Protein AF-A0A7W7GQ14-F1 (afdb_monomer)

Radius of gyration: 19.55 Å; Cα contacts (8 Å, |Δi|>4): 124; chains: 1; bounding box: 44×41×76 Å

Foldseek 3Di:
DDDDDDDDPDPDDPVVVVVVCCVQQVDPVSLQAVDQDDVVPPLLPPADLVCNLVSLLVCLQDPDRRCLVCCQPPPSSVVSNVVVLVVSLVVSLVVCVVVVPPSVVSSCVSCCLSPQQRVVLSNCCVVVVNPDRSSVSSVCSVPVVDD

Mean predicted aligned error: 10.49 Å

Secondary structure (DSSP, 8-state):
-----PPPP----THHHHHHHHHHH-STTHHHH--SS-TT--TTTT--GGGHHHHHHHHHHH---TTHHHHHH-HHHHHHHHHHHHHHHHHHHHHHHHTT--HHHHHHHHHIIIIIIIIHHHHHHHHTTT-S-HHHHHHHHHHHT--

Sequence (147 aa):
MVINGAASPQKRNPHSREAAVYRLFQTKEGLFTATPWEPGDEPFSDLDPDHLAEGLRGLASGFEWKGLRWVIEEPAVRRAVLASLDMLAGRLIEALASTGRPRLEAGVEVRSLLFGAYLTGLEQWHMGGQEYPFETYFTRALTSAGD

pLDDT: mean 78.53, std 20.02, range [32.53, 97.62]

Organism: NCBI:txid993416

Nearest PDB structures (foldseek):
  1sgm-assembly1_B  TM=3.886E-01  e=1.239E+00  Bacillus subtilis

Solvent-accessible surface area (backbone atoms only — not comparable to full-atom values): 8474 Å² total; per-residue (Å²): 136,90,79,90,81,78,84,74,79,78,77,79,64,68,67,61,54,56,53,49,52,44,65,76,25,72,42,86,63,24,43,54,67,51,56,72,50,59,94,88,55,57,88,70,74,80,53,46,63,95,46,41,70,61,42,53,46,53,43,39,67,68,60,81,69,53,61,47,66,45,45,73,71,33,71,63,36,31,51,30,50,52,53,54,51,50,56,48,42,53,52,42,26,50,55,38,32,74,77,69,46,56,57,66,59,36,45,50,52,49,47,43,47,52,53,56,12,45,47,43,12,52,51,49,27,62,76,59,71,51,83,58,62,49,34,59,36,28,55,49,34,58,53,70,78,63,132

Structure (mmCIF, N/CA/C/O backbone):
data_AF-A0A7W7GQ14-F1
#
_entry.id   AF-A0A7W7GQ14-F1
#
loop_
_atom_site.group_PDB
_atom_site.id
_atom_site.type_symbol
_atom_site.label_atom_id
_atom_site.label_alt_id
_atom_site.label_comp_id
_atom_site.label_asym_id
_atom_site.label_entity_id
_atom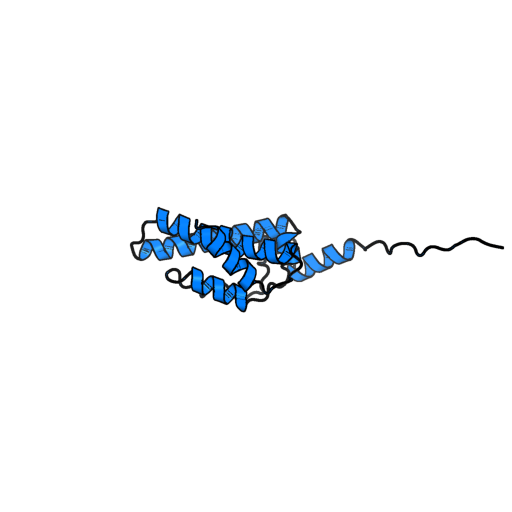_site.label_seq_id
_atom_site.pdbx_PDB_ins_code
_atom_site.Cartn_x
_atom_site.Cartn_y
_atom_site.Cartn_z
_atom_site.occupancy
_atom_site.B_iso_or_equiv
_atom_site.auth_seq_id
_atom_site.auth_comp_id
_atom_site.auth_asym_id
_atom_site.auth_atom_id
_atom_site.pdbx_PDB_model_num
ATOM 1 N N . MET A 1 1 ? 28.283 5.975 -58.929 1.00 38.38 1 MET A N 1
ATOM 2 C CA . MET A 1 1 ? 28.722 5.106 -57.814 1.00 38.38 1 MET A CA 1
ATOM 3 C C . MET A 1 1 ? 27.675 5.211 -56.709 1.00 38.38 1 MET A C 1
ATOM 5 O O . MET A 1 1 ? 27.124 6.289 -56.542 1.00 38.38 1 MET A O 1
ATOM 9 N N . VAL A 1 2 ? 27.294 4.074 -56.124 1.00 33.16 2 VAL A N 1
ATOM 10 C CA . VAL A 1 2 ? 25.975 3.769 -55.522 1.00 33.16 2 VAL A CA 1
ATOM 11 C C . VAL A 1 2 ? 25.728 4.434 -54.150 1.00 33.16 2 VAL A C 1
ATOM 13 O O . VAL A 1 2 ? 26.657 4.844 -53.466 1.00 33.16 2 VAL A O 1
ATOM 16 N N . ILE A 1 3 ? 24.438 4.552 -53.824 1.00 36.19 3 ILE A N 1
ATOM 17 C CA . ILE A 1 3 ? 23.734 5.376 -52.831 1.00 36.19 3 ILE A CA 1
ATOM 18 C C . ILE A 1 3 ? 23.751 4.762 -51.409 1.00 36.19 3 ILE A C 1
ATOM 20 O O . ILE A 1 3 ? 23.760 3.544 -51.258 1.00 36.19 3 ILE A O 1
ATOM 24 N N . ASN A 1 4 ? 23.701 5.643 -50.397 1.00 38.12 4 ASN A N 1
ATOM 25 C CA . ASN A 1 4 ? 23.427 5.443 -48.961 1.00 38.12 4 ASN A CA 1
ATOM 26 C C . ASN A 1 4 ? 22.642 4.174 -48.561 1.00 38.12 4 ASN A C 1
ATOM 28 O O . ASN A 1 4 ? 21.519 3.964 -49.016 1.00 38.12 4 ASN A O 1
ATOM 32 N N . GLY A 1 5 ? 23.164 3.429 -47.579 1.00 32.53 5 GLY A N 1
ATOM 33 C CA . GLY A 1 5 ? 22.433 2.406 -46.823 1.00 32.53 5 GLY A CA 1
ATOM 34 C C . GLY A 1 5 ? 22.220 2.841 -45.373 1.00 32.53 5 GLY A C 1
ATOM 35 O O . GLY A 1 5 ? 23.077 2.608 -44.525 1.00 32.53 5 GLY A O 1
ATOM 36 N N . ALA A 1 6 ? 21.086 3.482 -45.088 1.00 38.25 6 ALA A N 1
ATOM 37 C CA . ALA A 1 6 ? 20.627 3.719 -43.723 1.00 38.25 6 ALA A CA 1
ATOM 38 C C . ALA A 1 6 ? 20.259 2.378 -43.064 1.00 38.25 6 ALA A C 1
ATOM 40 O O . ALA A 1 6 ? 19.495 1.590 -43.626 1.00 38.25 6 ALA A O 1
ATOM 41 N N . ALA A 1 7 ? 20.803 2.119 -41.873 1.00 40.47 7 ALA A N 1
ATOM 42 C CA . ALA A 1 7 ? 20.448 0.958 -41.069 1.00 40.47 7 ALA A CA 1
ATOM 43 C C . ALA A 1 7 ? 18.946 0.992 -40.742 1.00 40.47 7 ALA A C 1
ATOM 45 O O . ALA A 1 7 ? 18.434 1.957 -40.176 1.00 40.47 7 ALA A O 1
ATOM 46 N N . SER A 1 8 ? 18.236 -0.067 -41.130 1.00 35.31 8 SER A N 1
ATOM 47 C CA . SER A 1 8 ? 16.818 -0.238 -40.821 1.00 35.31 8 SER A CA 1
ATOM 48 C C . SER A 1 8 ? 16.622 -0.430 -39.311 1.00 35.31 8 SER A C 1
ATOM 50 O O . SER A 1 8 ? 17.374 -1.196 -38.706 1.00 35.31 8 SER A O 1
ATOM 52 N N . PRO A 1 9 ? 15.615 0.201 -38.681 1.00 40.59 9 PRO A N 1
ATOM 53 C CA . PRO A 1 9 ? 15.316 -0.050 -37.279 1.00 40.59 9 PRO A CA 1
ATOM 54 C C . PRO A 1 9 ? 14.856 -1.502 -37.114 1.00 40.59 9 PRO A C 1
ATOM 56 O O . PRO A 1 9 ? 13.887 -1.941 -37.738 1.00 40.59 9 PRO A O 1
ATOM 59 N N . GLN A 1 10 ? 15.572 -2.256 -36.278 1.00 44.12 10 GLN A N 1
ATOM 60 C CA . GLN A 1 10 ? 15.246 -3.632 -35.911 1.00 44.12 10 GLN A CA 1
ATOM 61 C C . GLN A 1 10 ? 13.786 -3.682 -35.420 1.00 44.12 10 GLN A C 1
ATOM 63 O O . GLN A 1 10 ? 13.462 -3.142 -34.359 1.00 44.12 10 GLN A O 1
ATOM 68 N N . LYS A 1 11 ? 12.879 -4.307 -36.185 1.00 45.56 11 LYS A N 1
ATOM 69 C CA . LYS A 1 11 ? 11.493 -4.538 -35.748 1.00 45.56 11 LYS A CA 1
ATOM 70 C C . LYS A 1 11 ? 11.527 -5.346 -34.446 1.00 45.56 11 LYS A C 1
ATOM 72 O O . LYS A 1 11 ? 11.912 -6.513 -34.450 1.00 45.56 11 LYS A O 1
ATOM 77 N N . ARG A 1 12 ? 11.140 -4.722 -33.327 1.00 48.69 12 ARG A N 1
ATOM 78 C CA . ARG A 1 12 ? 10.953 -5.397 -32.032 1.00 48.69 12 ARG A CA 1
ATOM 79 C C . ARG A 1 12 ? 9.958 -6.544 -32.221 1.00 48.69 12 ARG A C 1
ATOM 81 O O . ARG A 1 12 ? 8.814 -6.304 -32.588 1.00 48.69 12 ARG A O 1
ATOM 88 N N . ASN A 1 13 ? 10.414 -7.772 -31.993 1.00 42.88 13 ASN A N 1
ATOM 89 C CA . ASN A 1 13 ? 9.620 -8.982 -32.176 1.00 42.88 13 ASN A CA 1
ATOM 90 C C . ASN A 1 13 ? 8.524 -9.062 -31.086 1.00 42.88 13 ASN A C 1
ATOM 92 O O . ASN A 1 13 ? 8.873 -9.197 -29.913 1.00 42.88 13 ASN A O 1
ATOM 96 N N . PRO A 1 14 ? 7.224 -8.963 -31.419 1.00 47.44 14 PRO A N 1
ATOM 97 C CA . PRO A 1 14 ? 6.139 -8.950 -30.430 1.00 47.44 14 PRO A CA 1
ATOM 98 C C . PRO A 1 14 ? 6.037 -10.262 -29.634 1.00 47.44 14 PRO A C 1
ATOM 100 O O . PRO A 1 14 ? 5.652 -10.243 -28.467 1.00 47.44 14 PRO A O 1
ATOM 103 N N . HIS A 1 15 ? 6.482 -11.382 -30.210 1.00 45.16 15 HIS A N 1
ATOM 104 C CA . HIS A 1 15 ? 6.427 -12.699 -29.573 1.00 45.16 15 HIS A CA 1
ATOM 105 C C . HIS A 1 15 ? 7.357 -12.849 -28.358 1.00 45.16 15 HIS A C 1
ATOM 107 O O . HIS A 1 15 ? 7.117 -13.704 -27.508 1.00 45.16 15 HIS A O 1
ATOM 113 N N . SER A 1 16 ? 8.399 -12.017 -28.224 1.00 54.25 16 SER A N 1
ATOM 114 C CA . SER A 1 16 ? 9.292 -12.083 -27.056 1.00 54.25 16 SER A CA 1
ATOM 115 C C . SER A 1 16 ? 8.667 -11.488 -25.792 1.00 54.25 16 SER A C 1
ATOM 117 O O . SER A 1 16 ? 9.009 -11.911 -24.689 1.00 54.25 16 SER A O 1
ATOM 119 N N . ARG A 1 17 ? 7.734 -10.537 -25.944 1.00 57.47 17 ARG A N 1
ATOM 120 C CA . ARG A 1 17 ? 6.997 -9.926 -24.829 1.00 57.47 17 ARG A CA 1
ATOM 121 C C . ARG A 1 17 ? 5.955 -10.875 -24.273 1.00 57.47 17 ARG A C 1
ATOM 123 O O . ARG A 1 17 ? 5.935 -11.109 -23.073 1.00 57.47 17 ARG A O 1
ATOM 130 N N . GLU A 1 18 ? 5.166 -11.475 -25.155 1.00 54.44 18 GLU A N 1
ATOM 131 C CA . GLU A 1 18 ? 4.157 -12.463 -24.776 1.00 54.44 18 GLU A CA 1
ATOM 132 C C . GLU A 1 18 ? 4.796 -13.650 -24.047 1.00 54.44 18 GLU A C 1
ATOM 134 O O . GLU A 1 18 ? 4.347 -14.042 -22.976 1.00 54.44 18 GLU A O 1
ATOM 139 N N . ALA A 1 19 ? 5.918 -14.162 -24.561 1.00 59.00 19 ALA A N 1
ATOM 140 C CA . ALA A 1 19 ? 6.649 -15.246 -23.914 1.00 59.00 19 ALA A CA 1
ATOM 141 C C . ALA A 1 19 ? 7.236 -14.859 -22.543 1.00 59.00 19 ALA A C 1
ATOM 143 O O . ALA A 1 19 ? 7.374 -15.728 -21.689 1.00 59.00 19 ALA A O 1
ATOM 144 N N . ALA A 1 20 ? 7.596 -13.590 -22.314 1.00 58.75 20 ALA A N 1
ATOM 145 C CA . ALA A 1 20 ? 8.066 -13.110 -21.011 1.00 58.75 20 ALA A CA 1
ATOM 146 C C . ALA A 1 20 ? 6.916 -12.981 -19.999 1.00 58.75 20 ALA A C 1
ATOM 148 O O . ALA A 1 20 ? 7.078 -13.367 -18.844 1.00 58.75 20 ALA A O 1
ATOM 149 N N . VAL A 1 21 ? 5.750 -12.516 -20.457 1.00 57.16 21 VAL A N 1
ATOM 150 C CA . VAL A 1 21 ? 4.503 -12.489 -19.682 1.00 57.16 21 VAL A CA 1
ATOM 151 C C . VAL A 1 21 ? 4.115 -13.916 -19.283 1.00 57.16 21 VAL A C 1
ATOM 153 O O . VAL A 1 21 ? 4.042 -14.227 -18.100 1.00 57.16 21 VAL A O 1
ATOM 156 N N . TYR A 1 22 ? 3.996 -14.845 -20.233 1.00 57.16 22 TYR A N 1
ATOM 157 C CA . TYR A 1 22 ? 3.663 -16.238 -19.905 1.00 57.16 22 TYR A CA 1
ATOM 158 C C . TYR A 1 22 ? 4.703 -16.935 -19.015 1.00 57.16 22 TYR A C 1
ATOM 160 O O . TYR A 1 22 ? 4.349 -17.866 -18.303 1.00 57.16 22 TYR A O 1
ATOM 168 N N . ARG A 1 23 ? 5.968 -16.494 -19.014 1.00 55.53 23 ARG A N 1
ATOM 169 C CA . ARG A 1 23 ? 7.007 -17.051 -18.132 1.00 55.53 23 ARG A CA 1
ATOM 170 C C . ARG A 1 23 ? 6.854 -16.600 -16.676 1.00 55.53 23 ARG A C 1
ATOM 172 O O . ARG A 1 23 ? 7.109 -17.404 -15.792 1.00 55.53 23 ARG A O 1
ATOM 179 N N . LEU A 1 24 ? 6.438 -15.353 -16.445 1.00 54.44 24 LEU A N 1
ATOM 180 C CA . LEU A 1 24 ? 6.167 -14.811 -15.104 1.00 54.44 24 LEU A CA 1
ATOM 181 C C . LEU A 1 24 ? 4.831 -15.314 -14.545 1.00 54.44 24 LEU A C 1
ATOM 183 O O . LEU A 1 24 ? 4.733 -15.638 -13.371 1.00 54.44 24 LEU A O 1
ATOM 187 N N . PHE A 1 25 ? 3.815 -15.422 -15.400 1.00 56.00 25 PHE A N 1
ATOM 188 C CA . PHE A 1 25 ? 2.448 -15.726 -14.978 1.00 56.00 25 PHE A CA 1
ATOM 189 C C . PHE A 1 25 ? 2.053 -17.203 -15.185 1.00 56.00 25 PHE A C 1
ATOM 191 O O . PHE A 1 25 ? 0.956 -17.594 -14.812 1.00 56.00 25 PHE A O 1
ATOM 198 N N . GLN A 1 26 ? 2.940 -18.027 -15.763 1.00 52.38 26 GLN A N 1
ATOM 199 C CA . GLN A 1 26 ? 2.863 -19.480 -16.034 1.00 52.38 26 GLN A CA 1
ATOM 200 C C . GLN A 1 26 ? 1.654 -20.012 -16.839 1.00 52.38 26 GLN A C 1
ATOM 202 O O . GLN A 1 26 ? 1.805 -20.972 -17.595 1.00 52.38 26 GLN A O 1
ATOM 207 N N . THR A 1 27 ? 0.467 -19.407 -16.755 1.00 55.50 27 THR A N 1
ATOM 208 C CA . THR A 1 27 ? -0.746 -19.763 -17.508 1.00 55.50 27 THR A CA 1
ATOM 209 C C . THR A 1 27 ? -1.562 -18.508 -17.857 1.00 55.50 27 THR A C 1
ATOM 211 O O . THR A 1 27 ? -1.349 -17.436 -17.293 1.00 55.50 27 THR A O 1
ATOM 214 N N . LYS A 1 28 ? -2.537 -18.623 -18.776 1.00 50.56 28 LYS A N 1
ATOM 215 C CA . LYS A 1 28 ? -3.514 -17.542 -19.026 1.00 50.56 28 LYS A CA 1
ATOM 216 C C . LYS A 1 28 ? -4.310 -17.174 -17.771 1.00 50.56 28 LYS A C 1
ATOM 218 O O . LYS A 1 28 ? -4.680 -16.018 -17.643 1.00 50.56 28 LYS A O 1
ATOM 223 N N . GLU A 1 29 ? -4.558 -18.125 -16.870 1.00 46.69 29 GLU A N 1
ATOM 224 C CA . GLU A 1 29 ? -5.218 -17.866 -15.584 1.00 46.69 29 GLU A CA 1
ATOM 225 C C . GLU A 1 29 ? -4.280 -17.194 -14.581 1.00 46.69 29 GLU A C 1
ATOM 227 O O . GLU A 1 29 ? -4.683 -16.251 -13.910 1.00 46.69 29 GLU A O 1
ATOM 232 N N . GLY A 1 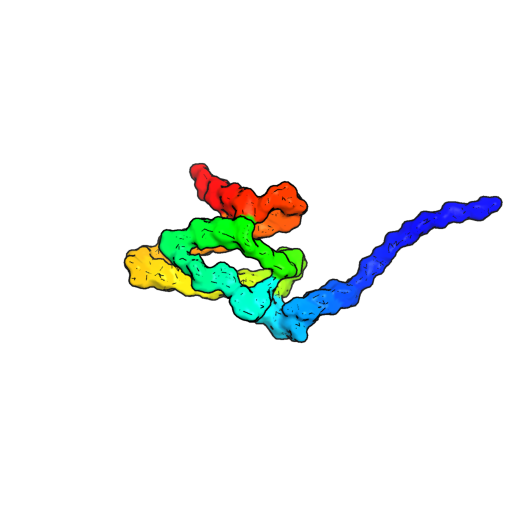30 ? -3.003 -17.575 -14.563 1.00 50.06 30 GLY A N 1
ATOM 233 C CA . GLY A 1 30 ? -1.993 -16.914 -13.743 1.00 50.06 30 GLY A CA 1
ATOM 234 C C . GLY A 1 30 ? -1.733 -15.464 -14.157 1.00 50.06 30 GLY A C 1
ATOM 235 O O . GLY A 1 30 ? -1.314 -14.672 -13.331 1.00 50.06 30 GLY A O 1
ATOM 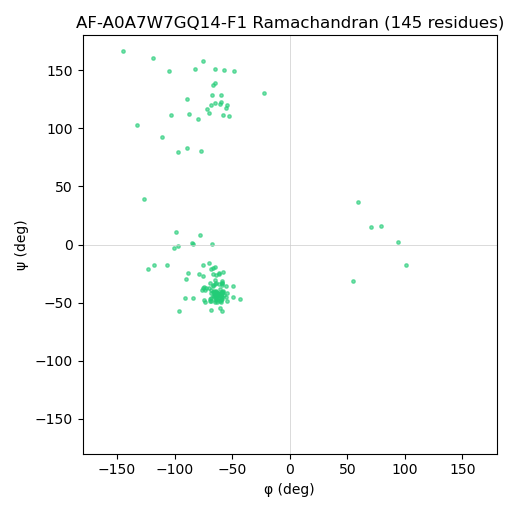236 N N . LEU A 1 31 ? -2.098 -15.045 -15.375 1.00 49.59 31 LEU A N 1
ATOM 237 C CA . LEU A 1 31 ? -2.136 -13.619 -15.741 1.00 49.59 31 LEU A CA 1
ATOM 238 C C . LEU A 1 31 ? -3.128 -12.812 -14.875 1.00 49.59 31 LEU A C 1
ATOM 240 O O . LEU A 1 31 ? -2.989 -11.597 -14.737 1.00 49.59 31 LEU A O 1
ATOM 244 N N . PHE A 1 32 ? -4.147 -13.484 -14.334 1.00 43.53 32 PHE A N 1
ATOM 245 C CA . PHE A 1 32 ? -5.220 -12.899 -13.532 1.00 43.53 32 PHE A CA 1
ATOM 246 C C . PHE A 1 32 ? -5.110 -13.221 -12.038 1.00 43.53 32 PHE A C 1
ATOM 248 O O . PHE A 1 32 ? -5.746 -12.536 -11.239 1.00 43.53 32 PHE A O 1
ATOM 255 N N . THR A 1 33 ? -4.331 -14.239 -11.659 1.00 44.84 33 THR A N 1
ATOM 256 C CA . THR A 1 33 ? -4.219 -14.710 -10.268 1.00 44.84 33 THR A CA 1
ATOM 257 C C . THR A 1 33 ? -2.800 -14.710 -9.716 1.00 44.84 33 THR A C 1
ATOM 259 O O . THR A 1 33 ? -2.647 -14.697 -8.497 1.00 44.84 33 THR A O 1
ATOM 262 N N . ALA A 1 34 ? -1.765 -14.726 -10.564 1.00 50.50 34 ALA A N 1
ATOM 263 C CA . ALA A 1 34 ? -0.403 -14.572 -10.088 1.00 50.50 34 ALA A CA 1
ATOM 264 C C . ALA A 1 34 ? -0.173 -13.088 -9.844 1.00 50.50 34 ALA A C 1
ATOM 266 O O . ALA A 1 34 ? -0.105 -12.237 -10.735 1.00 50.50 34 ALA A O 1
ATOM 267 N N . THR A 1 35 ? -0.118 -12.792 -8.565 1.00 54.94 35 THR A N 1
ATOM 268 C CA . THR A 1 35 ? 0.478 -11.588 -8.049 1.00 54.94 35 THR A CA 1
ATOM 269 C C . THR A 1 35 ? 1.866 -11.378 -8.676 1.00 54.94 35 THR A C 1
ATOM 271 O O . THR A 1 35 ? 2.542 -12.349 -9.003 1.00 54.94 35 THR A O 1
ATOM 274 N N . PRO A 1 36 ? 2.336 -10.133 -8.861 1.00 56.91 36 PRO A N 1
ATOM 275 C CA . PRO A 1 36 ? 3.659 -9.860 -9.435 1.00 56.91 36 PRO A CA 1
ATOM 276 C C . PRO A 1 36 ? 4.818 -10.292 -8.517 1.00 56.91 36 PRO A C 1
ATOM 278 O O . PRO A 1 36 ? 5.981 -10.108 -8.860 1.00 56.91 36 PRO A O 1
ATOM 281 N N . TRP A 1 37 ? 4.505 -10.848 -7.349 1.00 64.81 37 TRP A N 1
ATOM 282 C CA . TRP A 1 37 ? 5.436 -11.442 -6.405 1.00 64.81 37 TRP A CA 1
ATOM 283 C C . TRP A 1 37 ? 5.360 -12.973 -6.449 1.00 64.81 37 TRP A C 1
ATOM 285 O O . TRP A 1 37 ? 4.309 -13.546 -6.745 1.00 64.81 37 TRP A O 1
ATOM 295 N N . GLU A 1 38 ? 6.488 -13.627 -6.171 1.00 58.16 38 GLU A N 1
ATOM 296 C CA . GLU A 1 38 ? 6.592 -15.089 -6.154 1.00 58.16 38 GLU A CA 1
ATOM 297 C C . GLU A 1 38 ? 5.729 -15.690 -5.026 1.00 58.16 38 GLU A C 1
ATOM 299 O O . GLU A 1 38 ? 5.541 -15.055 -3.985 1.00 58.16 38 GLU A O 1
ATOM 304 N N . PRO A 1 39 ? 5.218 -16.925 -5.172 1.00 56.06 39 PRO A N 1
ATOM 305 C CA . PRO A 1 39 ? 4.570 -17.629 -4.069 1.00 56.06 39 PRO A CA 1
ATOM 306 C C . PRO A 1 39 ? 5.491 -17.701 -2.837 1.00 56.06 39 PRO A C 1
ATOM 308 O O . PRO A 1 39 ? 6.582 -18.263 -2.911 1.00 56.06 39 PRO A O 1
ATOM 311 N N . GLY A 1 40 ? 5.046 -17.142 -1.708 1.00 59.84 40 GLY A N 1
ATOM 312 C CA . GLY A 1 40 ? 5.829 -17.029 -0.470 1.00 59.84 40 GLY A CA 1
ATOM 313 C C . GLY A 1 40 ? 6.445 -15.646 -0.222 1.00 59.84 40 GLY A C 1
ATOM 314 O O . GLY A 1 40 ? 6.754 -15.340 0.926 1.00 59.84 40 GLY A O 1
ATOM 315 N N . ASP A 1 41 ? 6.549 -14.793 -1.244 1.00 65.62 41 ASP A N 1
ATOM 316 C CA . ASP A 1 41 ? 6.807 -13.360 -1.078 1.00 65.62 41 ASP A CA 1
ATOM 317 C C . ASP A 1 41 ? 5.453 -12.657 -0.936 1.00 65.62 41 ASP A C 1
ATOM 319 O O . ASP A 1 41 ? 4.911 -12.166 -1.913 1.00 65.62 41 ASP A O 1
ATOM 323 N N . GLU A 1 42 ? 4.849 -12.623 0.252 1.00 74.94 42 GLU A N 1
ATOM 324 C CA . GLU A 1 42 ? 3.624 -11.846 0.495 1.00 74.94 42 GLU A CA 1
ATOM 325 C C . GLU A 1 42 ? 3.993 -10.493 1.121 1.00 74.94 42 GLU A C 1
ATOM 327 O O . GLU A 1 42 ? 3.860 -10.329 2.328 1.00 74.94 42 GLU A O 1
ATOM 332 N N . PRO A 1 43 ? 4.448 -9.480 0.355 1.00 77.44 43 PRO A N 1
ATOM 333 C CA . PRO A 1 43 ? 5.046 -8.268 0.933 1.00 77.44 43 PRO A CA 1
ATOM 334 C C . PRO A 1 43 ? 4.117 -7.517 1.888 1.00 77.44 43 PRO A C 1
ATOM 336 O O . PRO A 1 43 ? 4.563 -6.773 2.750 1.00 77.44 43 PRO A O 1
ATOM 339 N N . PHE A 1 44 ? 2.811 -7.705 1.734 1.00 84.62 44 PHE A N 1
ATOM 340 C CA . PHE A 1 44 ? 1.800 -7.041 2.536 1.00 84.62 44 PHE A CA 1
ATOM 341 C C . PHE A 1 44 ? 1.280 -7.885 3.712 1.00 84.62 44 PHE A C 1
ATOM 343 O O . PHE A 1 44 ? 0.403 -7.402 4.428 1.00 84.62 44 PHE A O 1
ATOM 350 N N . SER A 1 45 ? 1.745 -9.130 3.900 1.00 82.06 45 SER A N 1
ATOM 351 C CA . SER A 1 45 ? 1.253 -10.021 4.968 1.00 82.06 45 SER A CA 1
ATOM 352 C C . SER A 1 45 ? 1.557 -9.488 6.363 1.00 82.06 45 SER A C 1
ATOM 354 O O . SER A 1 45 ? 0.750 -9.667 7.271 1.00 82.06 45 SER A O 1
ATOM 356 N N . ASP A 1 46 ? 2.692 -8.804 6.500 1.00 85.44 46 ASP A N 1
ATOM 357 C CA . ASP A 1 46 ? 3.253 -8.382 7.785 1.00 85.44 46 ASP A CA 1
ATOM 358 C C . ASP A 1 46 ? 2.924 -6.918 8.117 1.00 85.44 46 ASP A C 1
ATOM 360 O O . ASP A 1 46 ? 3.487 -6.339 9.047 1.00 85.44 46 ASP A O 1
ATOM 364 N N . LEU A 1 47 ? 2.026 -6.291 7.348 1.00 91.44 47 LEU A N 1
ATOM 365 C CA . LEU A 1 47 ? 1.587 -4.929 7.625 1.00 91.44 47 LEU A CA 1
ATOM 366 C C . LEU A 1 47 ? 0.766 -4.884 8.913 1.00 91.44 47 LEU A C 1
ATOM 368 O O . LEU A 1 47 ? -0.313 -5.469 8.994 1.00 91.44 47 LEU A O 1
ATOM 372 N N . ASP A 1 48 ? 1.255 -4.112 9.880 1.00 92.88 48 ASP A N 1
ATOM 373 C CA . ASP A 1 48 ? 0.483 -3.714 11.048 1.00 92.88 48 ASP A CA 1
ATOM 374 C C . ASP A 1 48 ? -0.580 -2.682 10.627 1.00 92.88 48 ASP A C 1
ATOM 376 O O . ASP A 1 48 ? -0.215 -1.594 10.165 1.00 92.88 48 ASP A O 1
ATOM 380 N N . PRO A 1 49 ? -1.886 -2.984 10.763 1.00 91.88 49 PRO A N 1
ATOM 381 C CA . PRO A 1 49 ? -2.939 -2.041 10.411 1.00 91.88 49 PRO A CA 1
ATOM 382 C C . PRO A 1 49 ? -2.859 -0.726 11.198 1.00 91.88 49 PRO A C 1
ATOM 384 O O . PRO A 1 49 ? -3.186 0.316 10.630 1.00 91.88 49 PRO A O 1
ATOM 387 N N . ASP A 1 50 ? -2.405 -0.752 12.458 1.00 93.06 50 ASP A N 1
ATOM 388 C CA . ASP A 1 50 ? -2.302 0.447 13.306 1.00 93.06 50 ASP A CA 1
ATOM 389 C C . ASP A 1 50 ? -1.103 1.343 12.928 1.00 93.06 50 ASP A C 1
ATOM 391 O O . ASP A 1 50 ? -1.092 2.529 13.257 1.00 93.06 50 ASP A O 1
ATOM 395 N N . HIS A 1 51 ? -0.125 0.806 12.187 1.00 95.00 51 HIS A N 1
ATOM 396 C CA . HIS A 1 51 ? 1.075 1.513 11.708 1.00 95.00 51 HIS A CA 1
ATOM 397 C C . HIS A 1 51 ? 1.249 1.363 10.187 1.00 95.00 51 HIS A C 1
ATOM 399 O O . HIS A 1 51 ? 2.353 1.173 9.661 1.00 95.00 51 HIS A O 1
ATOM 405 N N . LEU A 1 52 ? 0.132 1.415 9.454 1.00 94.69 52 LEU A N 1
ATOM 406 C CA . LEU A 1 52 ? 0.091 1.086 8.029 1.00 94.69 52 LEU A CA 1
ATOM 407 C C . LEU A 1 52 ? 0.988 1.999 7.177 1.00 94.69 52 LEU A C 1
ATOM 409 O O . LEU A 1 52 ? 1.626 1.530 6.233 1.00 94.69 52 LEU A O 1
ATOM 413 N N . ALA A 1 53 ? 1.061 3.295 7.492 1.00 94.88 53 ALA A N 1
ATOM 414 C CA . ALA A 1 53 ? 1.887 4.242 6.744 1.00 94.88 53 ALA A CA 1
ATOM 415 C C . ALA A 1 53 ? 3.388 3.925 6.875 1.00 94.88 53 ALA A C 1
ATOM 417 O O . ALA A 1 53 ? 4.120 3.959 5.881 1.00 94.88 53 ALA A O 1
ATOM 418 N N . GLU A 1 54 ? 3.845 3.582 8.080 1.00 95.12 54 GLU A N 1
ATOM 419 C CA . GLU A 1 54 ? 5.213 3.148 8.366 1.00 95.12 54 GLU A CA 1
ATOM 420 C C . GLU A 1 54 ? 5.532 1.828 7.662 1.00 95.12 54 GLU A C 1
ATOM 422 O O . GLU A 1 54 ? 6.571 1.726 7.004 1.00 95.12 54 GLU A O 1
ATOM 427 N N . GLY A 1 55 ? 4.623 0.851 7.733 1.00 95.38 55 GLY A N 1
ATOM 428 C CA . GLY A 1 55 ? 4.779 -0.432 7.048 1.00 95.38 55 GLY A CA 1
ATOM 429 C C . GLY A 1 55 ? 4.908 -0.266 5.531 1.00 95.38 55 GLY A C 1
ATOM 430 O O . GLY A 1 55 ? 5.844 -0.781 4.916 1.00 95.38 55 GLY A O 1
ATOM 431 N N . LEU A 1 56 ? 4.032 0.537 4.920 1.00 95.38 56 LEU A N 1
ATOM 432 C CA . LEU A 1 56 ? 4.095 0.844 3.488 1.00 95.38 56 LEU A CA 1
ATOM 433 C C . LEU A 1 56 ? 5.362 1.621 3.106 1.00 95.38 56 LEU A C 1
ATOM 435 O O . LEU A 1 56 ? 5.909 1.383 2.028 1.00 95.38 56 LEU A O 1
ATOM 439 N N . ARG A 1 57 ? 5.871 2.501 3.980 1.00 95.19 57 ARG A N 1
ATOM 440 C CA . ARG A 1 57 ? 7.169 3.165 3.770 1.00 95.19 57 ARG A CA 1
ATOM 441 C C . ARG A 1 57 ? 8.314 2.155 3.747 1.00 95.19 57 ARG A C 1
ATOM 443 O O . ARG A 1 57 ? 9.160 2.236 2.861 1.00 95.19 57 ARG A O 1
ATOM 450 N N . GLY A 1 58 ? 8.312 1.193 4.672 1.00 94.06 58 GLY A N 1
ATOM 451 C CA . GLY A 1 58 ? 9.290 0.101 4.706 1.00 94.06 58 GLY A CA 1
ATOM 452 C C . GLY A 1 58 ? 9.261 -0.752 3.436 1.00 94.06 58 GLY A C 1
ATOM 453 O O . GLY A 1 58 ? 10.305 -1.073 2.870 1.00 94.06 58 GLY A O 1
ATOM 454 N N . LEU A 1 59 ? 8.068 -1.042 2.912 1.00 92.50 59 LEU A N 1
ATOM 455 C CA . LEU A 1 59 ? 7.945 -1.700 1.610 1.00 92.50 59 LEU A CA 1
ATOM 456 C C . LEU A 1 59 ? 8.453 -0.814 0.470 1.00 92.50 59 LEU A C 1
ATOM 458 O O . LEU A 1 59 ? 9.115 -1.311 -0.435 1.00 92.50 59 LEU A O 1
ATOM 462 N N . ALA A 1 60 ? 8.185 0.490 0.496 1.00 92.88 60 ALA A N 1
ATOM 463 C CA . ALA A 1 60 ? 8.655 1.401 -0.544 1.00 92.88 60 ALA A CA 1
ATOM 464 C C . ALA A 1 60 ? 10.188 1.564 -0.570 1.00 92.88 60 ALA A C 1
ATOM 466 O O . ALA A 1 60 ? 10.746 1.891 -1.620 1.00 92.88 60 ALA A O 1
ATOM 467 N N . SER A 1 61 ? 10.869 1.339 0.557 1.00 92.00 61 SER A N 1
ATOM 468 C CA . SER A 1 61 ? 12.331 1.411 0.654 1.00 92.00 61 SER A CA 1
ATOM 469 C C . SER A 1 61 ? 13.032 0.077 0.380 1.00 92.00 61 SER A C 1
ATOM 471 O O . SER A 1 61 ? 14.156 0.083 -0.121 1.00 92.00 61 SER A O 1
ATOM 473 N N . GLY A 1 62 ? 12.385 -1.055 0.683 1.00 84.31 62 GLY A N 1
ATOM 474 C CA . GLY A 1 62 ? 13.028 -2.374 0.662 1.00 84.31 62 GLY A CA 1
ATOM 475 C C . GLY A 1 62 ? 12.463 -3.400 -0.322 1.00 84.31 62 GLY A C 1
ATOM 476 O O . GLY A 1 62 ? 13.148 -4.381 -0.608 1.00 84.31 62 GLY A O 1
ATOM 477 N N . PHE A 1 63 ? 11.245 -3.219 -0.843 1.00 83.12 63 PHE A N 1
ATOM 478 C CA . PHE A 1 63 ? 10.608 -4.229 -1.692 1.00 83.12 63 PHE A CA 1
ATOM 479 C C . PHE A 1 63 ? 10.950 -4.051 -3.177 1.00 83.12 63 PHE A C 1
ATOM 481 O O . PHE A 1 63 ? 10.708 -3.002 -3.779 1.00 83.12 63 PHE A O 1
ATOM 488 N N . GLU A 1 64 ? 11.467 -5.113 -3.797 1.00 79.50 64 GLU A N 1
ATOM 489 C CA . GLU A 1 64 ? 11.775 -5.134 -5.225 1.00 79.50 64 GLU A CA 1
ATOM 490 C C . GLU A 1 64 ? 10.550 -5.557 -6.051 1.00 79.50 64 GLU A C 1
ATOM 492 O O . GLU A 1 64 ? 10.132 -6.715 -6.048 1.00 79.50 64 GLU A O 1
ATOM 497 N N . TRP A 1 65 ? 10.003 -4.627 -6.838 1.00 77.50 65 TRP A N 1
ATOM 498 C CA . TRP A 1 65 ? 8.886 -4.902 -7.744 1.00 77.50 65 TRP A CA 1
ATOM 499 C C . TRP A 1 65 ? 9.323 -5.646 -9.012 1.00 77.50 65 TRP A C 1
ATOM 501 O O . TRP A 1 65 ? 9.457 -5.067 -10.101 1.00 77.50 65 TRP A O 1
ATOM 511 N N . LYS A 1 66 ? 9.495 -6.965 -8.901 1.00 71.44 66 LYS A N 1
ATOM 512 C CA . LYS A 1 66 ? 9.696 -7.841 -10.061 1.00 71.44 66 LYS A CA 1
ATOM 513 C C . LYS A 1 66 ? 8.473 -7.745 -10.979 1.00 71.44 66 LYS A C 1
ATOM 515 O O . LYS A 1 66 ? 7.340 -7.972 -10.582 1.00 71.44 66 LYS A O 1
ATOM 520 N N . GLY A 1 67 ? 8.684 -7.331 -12.227 1.00 75.31 67 GLY A N 1
ATOM 521 C CA . GLY A 1 67 ? 7.590 -7.189 -13.191 1.00 75.31 67 GLY A CA 1
ATOM 522 C C . GLY A 1 67 ? 6.737 -5.922 -13.048 1.00 75.31 67 GLY A C 1
ATOM 523 O O . GLY A 1 67 ? 5.688 -5.864 -13.688 1.00 75.31 67 GLY A O 1
ATOM 524 N N . LEU A 1 68 ? 7.197 -4.890 -12.318 1.00 82.31 68 LEU A N 1
ATOM 525 C CA . LEU A 1 68 ? 6.524 -3.580 -12.214 1.00 82.31 68 LEU A CA 1
ATOM 526 C C . LEU A 1 68 ? 6.012 -3.066 -13.561 1.00 82.31 68 LEU A C 1
ATOM 528 O O . LEU A 1 68 ? 4.862 -2.664 -13.700 1.00 82.31 68 LEU A O 1
ATOM 532 N N . ARG A 1 69 ? 6.871 -3.141 -14.578 1.00 84.44 69 ARG A N 1
ATOM 533 C CA . ARG A 1 69 ? 6.538 -2.747 -15.943 1.00 84.44 69 ARG A CA 1
ATOM 534 C C . ARG A 1 69 ? 5.218 -3.357 -16.416 1.00 84.44 69 ARG A C 1
ATOM 536 O O . ARG A 1 69 ? 4.418 -2.655 -17.014 1.00 84.44 69 ARG A O 1
ATOM 543 N N . TRP A 1 70 ? 4.996 -4.645 -16.170 1.00 81.31 70 TRP A N 1
ATOM 544 C CA . TRP A 1 70 ? 3.782 -5.338 -16.592 1.00 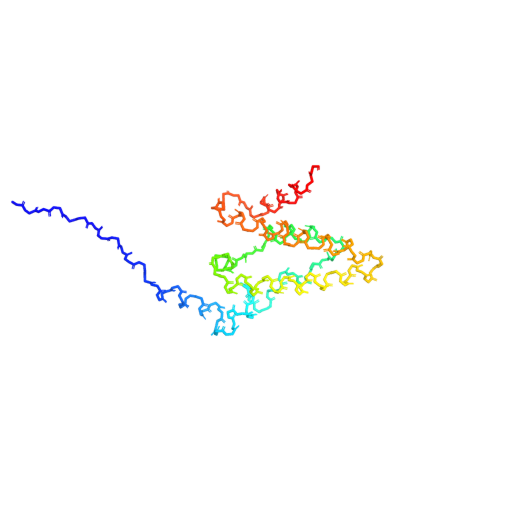81.31 70 TRP A CA 1
ATOM 545 C C . TRP A 1 70 ? 2.574 -4.915 -15.755 1.00 81.31 70 TRP A C 1
ATOM 547 O O . TRP A 1 70 ? 1.498 -4.733 -16.312 1.00 81.31 70 TRP A O 1
ATOM 557 N N . VAL A 1 71 ? 2.759 -4.680 -14.451 1.00 83.38 71 VAL A N 1
ATOM 558 C CA . VAL A 1 71 ? 1.711 -4.126 -13.575 1.00 83.38 71 VAL A CA 1
ATOM 559 C C . VAL A 1 71 ? 1.218 -2.771 -14.087 1.00 83.38 71 VAL A C 1
ATOM 561 O O . VAL A 1 71 ? 0.017 -2.515 -14.059 1.00 83.38 71 VAL A O 1
ATOM 564 N N . ILE A 1 72 ? 2.122 -1.918 -14.581 1.00 87.38 72 ILE A N 1
ATOM 565 C CA . ILE A 1 72 ? 1.767 -0.582 -15.078 1.00 87.38 72 ILE A CA 1
ATOM 566 C C . ILE A 1 72 ? 1.277 -0.606 -16.533 1.00 87.38 72 ILE A C 1
ATOM 568 O O . ILE A 1 72 ? 0.274 0.030 -16.854 1.00 87.38 72 ILE A O 1
ATOM 572 N N . GLU A 1 73 ? 1.977 -1.311 -17.425 1.00 86.50 73 GLU A N 1
ATOM 573 C CA . GLU A 1 73 ? 1.756 -1.234 -18.878 1.00 86.50 73 GLU A CA 1
ATOM 574 C C . GLU A 1 73 ? 0.689 -2.216 -19.393 1.00 86.50 73 GLU A C 1
ATOM 576 O O . GLU A 1 73 ? 0.086 -1.936 -20.428 1.00 86.50 73 GLU A O 1
ATOM 581 N N . GLU A 1 74 ? 0.418 -3.336 -18.706 1.00 85.94 74 GLU A N 1
ATOM 582 C CA . GLU A 1 74 ? -0.534 -4.356 -19.181 1.00 85.94 74 GLU A CA 1
ATOM 583 C C . GLU A 1 74 ? -1.874 -4.278 -18.435 1.00 85.94 74 GLU A C 1
ATOM 585 O O . GLU A 1 74 ? -1.961 -4.654 -17.261 1.00 85.94 74 GLU A O 1
ATOM 590 N N . PRO A 1 75 ? -2.978 -3.880 -19.101 1.00 86.25 75 PRO A N 1
ATOM 591 C CA . PRO A 1 75 ? -4.260 -3.656 -18.431 1.00 86.25 75 PRO A CA 1
ATOM 592 C C . PRO A 1 75 ? -4.820 -4.875 -17.691 1.00 86.25 75 PRO A C 1
ATOM 594 O O . PRO A 1 75 ? -5.513 -4.718 -16.688 1.00 86.25 75 PRO A O 1
ATOM 597 N N . ALA A 1 76 ? -4.570 -6.088 -18.191 1.00 78.19 76 ALA A N 1
ATOM 598 C CA . ALA A 1 76 ? -5.030 -7.317 -17.545 1.00 78.19 76 ALA A CA 1
ATOM 599 C C . ALA A 1 76 ? -4.312 -7.561 -16.210 1.00 78.19 76 ALA A C 1
ATOM 601 O O . ALA A 1 76 ? -4.977 -7.806 -15.205 1.00 78.19 76 ALA A O 1
ATOM 602 N N . VAL A 1 77 ? -2.986 -7.401 -16.197 1.00 78.31 77 VAL A N 1
ATOM 603 C CA . VAL A 1 77 ? -2.153 -7.546 -14.997 1.00 78.31 77 VAL A CA 1
ATOM 604 C C . VAL A 1 77 ? -2.490 -6.446 -13.992 1.00 78.31 77 VAL A C 1
ATOM 606 O O . VAL A 1 77 ? -2.716 -6.734 -12.819 1.00 78.31 77 VAL A O 1
ATOM 609 N N . ARG A 1 78 ? -2.637 -5.195 -14.453 1.00 87.00 78 ARG A N 1
ATOM 610 C CA . ARG A 1 78 ? -3.042 -4.075 -13.590 1.00 87.00 78 ARG A CA 1
ATOM 611 C C . ARG A 1 78 ? -4.357 -4.357 -12.867 1.00 87.00 78 ARG A C 1
ATOM 613 O O . ARG A 1 78 ? -4.453 -4.138 -11.664 1.00 87.00 78 ARG A O 1
ATOM 620 N N . ARG A 1 79 ? -5.366 -4.880 -13.576 1.00 85.88 79 ARG A N 1
ATOM 621 C CA . ARG A 1 79 ? -6.656 -5.249 -12.964 1.00 85.88 79 ARG A CA 1
ATOM 622 C C . ARG A 1 79 ? -6.508 -6.335 -11.898 1.00 85.88 79 ARG A C 1
ATOM 624 O O . ARG A 1 79 ? -7.135 -6.214 -10.852 1.00 85.88 79 ARG A O 1
ATOM 631 N N . ALA A 1 80 ? -5.695 -7.359 -12.147 1.00 80.88 80 ALA A N 1
ATOM 632 C CA . ALA A 1 80 ? -5.454 -8.435 -11.185 1.00 80.88 80 ALA A CA 1
ATOM 633 C C . ALA A 1 80 ? -4.771 -7.928 -9.902 1.00 80.88 80 ALA A C 1
ATOM 635 O O . ALA A 1 80 ? -5.191 -8.260 -8.790 1.00 80.88 80 ALA A O 1
ATOM 636 N N . VAL A 1 81 ? -3.765 -7.058 -10.048 1.00 83.00 81 VAL A N 1
ATOM 637 C CA . VAL A 1 81 ? -3.081 -6.424 -8.910 1.00 83.00 81 VAL A CA 1
ATOM 638 C C . VAL A 1 81 ? -4.037 -5.539 -8.120 1.00 83.00 81 VAL A C 1
ATOM 640 O O . VAL A 1 81 ? -4.111 -5.668 -6.902 1.00 83.00 81 VAL A O 1
ATOM 643 N N . LEU A 1 82 ? -4.817 -4.692 -8.797 1.00 88.56 82 LEU A N 1
ATOM 644 C CA . LEU A 1 82 ? -5.811 -3.838 -8.142 1.00 88.56 82 LEU A CA 1
ATOM 645 C C . LEU A 1 82 ? -6.849 -4.653 -7.360 1.00 88.56 82 LEU A C 1
ATOM 647 O O . LEU A 1 82 ? -7.174 -4.285 -6.236 1.00 88.56 82 LEU A O 1
ATOM 651 N N . ALA A 1 83 ? -7.329 -5.769 -7.915 1.00 86.38 83 ALA A N 1
ATOM 652 C CA . ALA A 1 83 ? -8.251 -6.663 -7.214 1.00 86.38 83 ALA A CA 1
ATOM 653 C C . ALA A 1 83 ? -7.610 -7.287 -5.961 1.00 86.38 83 ALA A C 1
ATOM 655 O O . ALA A 1 83 ? -8.229 -7.324 -4.900 1.00 86.38 83 ALA A O 1
ATOM 656 N N . SER A 1 84 ? -6.348 -7.713 -6.058 1.00 84.88 84 SER A N 1
ATOM 657 C CA . SER A 1 84 ? -5.601 -8.269 -4.921 1.00 84.88 84 SER A CA 1
ATOM 658 C C . SER A 1 84 ? -5.380 -7.228 -3.815 1.00 84.88 84 SER A C 1
ATOM 660 O O . SER A 1 84 ? -5.547 -7.526 -2.631 1.00 84.88 84 SER A O 1
ATOM 662 N N . LEU A 1 85 ? -5.059 -5.986 -4.193 1.00 88.25 85 LEU A N 1
ATOM 663 C CA . LEU A 1 85 ? -4.930 -4.863 -3.263 1.00 88.25 85 LEU A CA 1
ATOM 664 C C . LEU A 1 85 ? -6.274 -4.480 -2.629 1.00 88.25 85 LEU A C 1
ATOM 666 O O . LEU A 1 85 ? -6.299 -4.137 -1.451 1.00 88.25 85 LEU A O 1
ATOM 670 N N . ASP A 1 86 ? -7.395 -4.575 -3.351 1.00 92.94 86 ASP A N 1
ATOM 671 C CA . ASP A 1 86 ? -8.725 -4.311 -2.777 1.00 92.94 86 ASP A CA 1
ATOM 672 C C . ASP A 1 86 ? -9.118 -5.382 -1.746 1.00 92.94 86 ASP A C 1
ATOM 674 O O . ASP A 1 86 ? -9.609 -5.054 -0.664 1.00 92.94 86 ASP A O 1
ATOM 678 N N . MET A 1 87 ? -8.792 -6.654 -2.008 1.00 88.44 87 MET A N 1
ATOM 679 C CA . MET A 1 87 ? -8.950 -7.731 -1.023 1.00 88.44 87 MET A CA 1
ATOM 680 C C . MET A 1 87 ? -8.089 -7.503 0.229 1.00 88.44 87 MET A C 1
ATOM 682 O O . MET A 1 87 ? -8.557 -7.705 1.352 1.00 88.44 87 MET A O 1
ATOM 686 N N . LEU A 1 88 ? -6.833 -7.073 0.061 1.00 90.56 88 LEU A N 1
ATOM 687 C CA . LEU A 1 88 ? -5.965 -6.676 1.173 1.00 90.56 88 LEU A CA 1
ATOM 688 C C . LEU A 1 88 ? -6.560 -5.499 1.954 1.00 90.56 88 LEU A C 1
ATOM 690 O O . LEU A 1 88 ? -6.658 -5.578 3.177 1.00 90.56 88 LEU A O 1
ATOM 694 N N . ALA A 1 89 ? -6.998 -4.445 1.264 1.00 94.94 89 ALA A N 1
ATOM 695 C CA . ALA A 1 89 ? -7.616 -3.284 1.892 1.00 94.94 89 ALA A CA 1
ATOM 696 C C . ALA A 1 89 ? -8.840 -3.693 2.719 1.00 94.94 89 ALA A C 1
ATOM 698 O O . ALA A 1 89 ? -8.975 -3.261 3.860 1.00 94.94 89 ALA A O 1
ATOM 699 N N . GLY A 1 90 ? -9.690 -4.581 2.193 1.00 95.62 90 GLY A N 1
ATOM 700 C CA . GLY A 1 90 ? -10.809 -5.156 2.939 1.00 95.62 90 GLY A CA 1
ATOM 701 C C . GLY A 1 90 ? -10.370 -5.799 4.257 1.00 95.62 90 GLY A C 1
ATOM 702 O O . GLY A 1 90 ? -10.925 -5.469 5.302 1.00 95.62 90 GLY A O 1
ATOM 703 N N . ARG A 1 91 ? -9.333 -6.648 4.230 1.00 95.00 91 ARG A N 1
ATOM 704 C CA . ARG A 1 91 ? -8.786 -7.294 5.440 1.00 95.00 91 ARG A CA 1
ATOM 705 C C . ARG A 1 91 ? -8.240 -6.285 6.455 1.00 95.00 91 ARG A C 1
ATOM 707 O O . ARG A 1 91 ? -8.544 -6.408 7.636 1.00 95.00 91 ARG A O 1
ATOM 714 N N . LEU A 1 92 ? -7.481 -5.284 6.005 1.00 95.62 92 LEU A N 1
ATOM 715 C CA . LEU A 1 92 ? -6.922 -4.238 6.875 1.00 95.62 92 LEU A CA 1
ATOM 716 C C . LEU A 1 92 ? -8.023 -3.382 7.522 1.00 95.62 92 LEU A C 1
ATOM 718 O O . LEU A 1 92 ? -7.952 -3.067 8.707 1.00 95.62 92 LEU A O 1
ATOM 722 N N . ILE A 1 93 ? -9.072 -3.050 6.764 1.00 97.50 93 ILE A N 1
ATOM 723 C CA . ILE A 1 93 ? -10.222 -2.289 7.271 1.00 97.50 93 ILE A CA 1
ATOM 724 C C . ILE A 1 93 ? -10.976 -3.082 8.336 1.00 97.50 93 ILE A C 1
ATOM 726 O O . ILE A 1 93 ? -1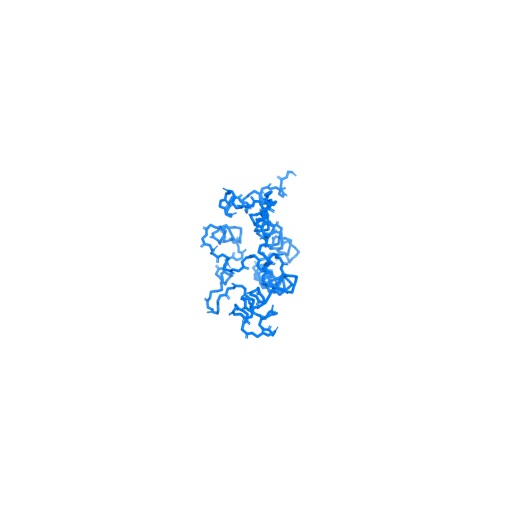1.347 -2.507 9.356 1.00 97.50 93 ILE A O 1
ATOM 730 N N . GLU A 1 94 ? -11.208 -4.382 8.122 1.00 96.75 94 GLU A N 1
ATOM 731 C CA . GLU A 1 94 ? -11.823 -5.233 9.150 1.00 96.75 94 GLU A CA 1
ATOM 732 C C . GLU A 1 94 ? -10.951 -5.328 10.402 1.00 96.75 94 GLU A C 1
ATOM 734 O O . GLU A 1 94 ? -11.471 -5.240 11.513 1.00 96.75 94 GLU A O 1
ATOM 739 N N . ALA A 1 95 ? -9.633 -5.465 10.233 1.00 95.31 95 ALA A N 1
ATOM 740 C CA . ALA A 1 95 ? -8.700 -5.525 11.351 1.00 95.31 95 ALA A CA 1
ATOM 741 C C . ALA A 1 95 ? -8.768 -4.246 12.202 1.00 95.31 95 ALA A C 1
ATOM 743 O O . ALA A 1 95 ? -8.998 -4.336 13.406 1.00 95.31 95 ALA A O 1
ATOM 744 N N . LEU A 1 96 ? -8.701 -3.064 11.582 1.00 95.88 96 LEU A N 1
ATOM 745 C CA . LEU A 1 96 ? -8.872 -1.781 12.277 1.00 95.88 96 LEU A CA 1
ATOM 746 C C . LEU A 1 96 ? -10.265 -1.633 12.899 1.00 95.88 96 LEU A C 1
ATOM 748 O O . LEU A 1 96 ? -10.403 -1.192 14.036 1.00 95.88 96 LEU A O 1
ATOM 752 N N . ALA A 1 97 ? -11.325 -2.022 12.190 1.00 95.62 97 ALA A N 1
ATOM 753 C CA . ALA A 1 97 ? -12.676 -1.949 12.740 1.00 95.62 97 ALA A CA 1
ATOM 754 C C . ALA A 1 97 ? -12.835 -2.836 13.990 1.00 95.62 97 ALA A C 1
ATOM 756 O O . ALA A 1 97 ? -13.537 -2.458 14.931 1.00 95.62 97 ALA A O 1
ATOM 757 N N . SER A 1 98 ? -12.148 -3.983 14.036 1.00 95.38 98 SER A N 1
ATOM 758 C CA . SER A 1 98 ? -12.165 -4.896 15.184 1.00 95.38 98 SER A CA 1
ATOM 759 C C . SER A 1 98 ? -11.504 -4.320 16.445 1.00 95.38 98 SER A C 1
ATOM 761 O O . SER A 1 98 ? -11.847 -4.750 17.547 1.00 95.38 98 SER A O 1
ATOM 763 N N . THR A 1 99 ? -10.640 -3.303 16.316 1.00 93.50 99 THR A N 1
ATOM 764 C CA . THR A 1 99 ? -10.053 -2.569 17.456 1.00 93.50 99 THR A CA 1
ATOM 765 C C . THR A 1 99 ? -10.954 -1.436 17.967 1.00 93.50 99 THR A C 1
ATOM 767 O O . THR A 1 99 ? -10.609 -0.739 18.920 1.00 93.50 99 THR A O 1
ATOM 770 N N . GLY A 1 100 ? -12.137 -1.256 17.367 1.00 93.94 100 GLY A N 1
ATOM 771 C CA . GLY A 1 100 ? -13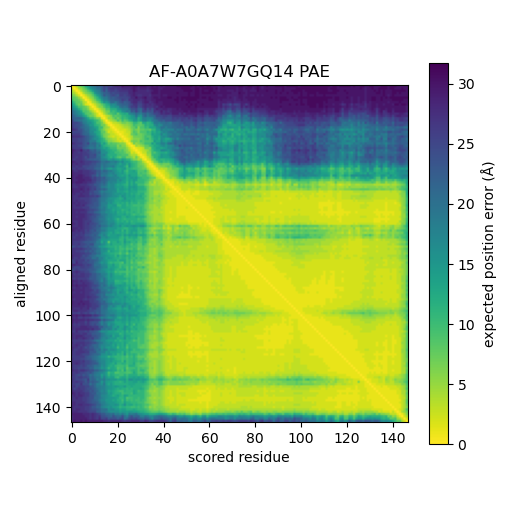.096 -0.209 17.721 1.00 93.94 100 GLY A CA 1
ATOM 772 C C . GLY A 1 100 ? -12.968 1.067 16.887 1.00 93.94 100 GLY A C 1
ATOM 773 O O . GLY A 1 100 ? -13.731 2.010 17.116 1.00 93.94 100 GLY A O 1
ATOM 774 N N . ARG A 1 101 ? -12.058 1.117 15.901 1.00 95.25 101 ARG A N 1
ATOM 775 C CA . ARG A 1 101 ? -11.990 2.240 14.953 1.00 95.25 101 ARG A CA 1
ATOM 776 C C . ARG A 1 101 ? -13.267 2.295 14.098 1.00 95.25 101 ARG A C 1
ATOM 778 O O . ARG A 1 101 ? -13.738 1.255 13.629 1.00 95.25 101 ARG A O 1
ATOM 785 N N . PRO A 1 102 ? -13.829 3.487 13.819 1.00 97.19 102 PRO A N 1
ATOM 786 C CA . PRO A 1 102 ? -14.961 3.606 12.909 1.00 97.19 102 PRO A CA 1
ATOM 787 C C . PRO A 1 102 ? -14.613 3.080 11.514 1.00 97.19 102 PRO A C 1
ATOM 789 O O . PRO A 1 102 ? -13.642 3.508 10.891 1.00 97.19 102 PRO A O 1
ATOM 792 N N . ARG A 1 103 ? -15.450 2.184 10.980 1.00 96.12 103 ARG A N 1
ATOM 793 C CA . ARG A 1 103 ? -15.218 1.539 9.676 1.00 96.12 103 ARG A CA 1
ATOM 794 C C . ARG A 1 103 ? -15.026 2.534 8.529 1.00 96.12 103 ARG A C 1
ATOM 796 O O . ARG A 1 103 ? -14.251 2.267 7.617 1.00 96.12 103 ARG A O 1
ATOM 803 N N . LEU A 1 104 ? -15.746 3.656 8.557 1.00 97.25 104 LEU A N 1
ATOM 804 C CA . LEU A 1 104 ? -15.608 4.706 7.549 1.00 97.25 104 LEU A CA 1
ATOM 805 C C . LEU A 1 104 ? -14.198 5.306 7.573 1.00 97.25 104 LEU A C 1
ATOM 807 O O . LEU A 1 104 ? -13.563 5.388 6.529 1.00 97.25 104 LEU A O 1
ATOM 811 N N . GLU A 1 105 ? -13.708 5.676 8.756 1.00 96.25 105 GLU A N 1
ATOM 812 C CA . GLU A 1 105 ? -12.385 6.280 8.938 1.00 96.25 105 GLU A CA 1
ATOM 813 C C . GLU A 1 105 ? -11.276 5.298 8.558 1.00 96.25 105 GLU A C 1
ATOM 815 O O . GLU A 1 105 ? -10.425 5.638 7.741 1.00 96.25 105 GLU A O 1
ATOM 820 N N . ALA A 1 106 ? -11.353 4.052 9.040 1.00 97.19 106 ALA A N 1
ATOM 821 C CA . ALA A 1 106 ? -10.436 2.986 8.637 1.00 97.19 106 ALA A CA 1
ATOM 822 C C . ALA A 1 106 ? -10.469 2.756 7.115 1.00 97.19 106 ALA A C 1
ATOM 824 O O . ALA A 1 106 ? -9.438 2.590 6.468 1.00 97.19 106 ALA A O 1
ATOM 825 N N . GLY A 1 107 ? -11.665 2.790 6.519 1.00 97.62 107 GLY A N 1
ATOM 826 C CA . GLY A 1 107 ? -11.868 2.645 5.082 1.00 97.62 107 GLY A CA 1
ATOM 827 C C . GLY A 1 107 ? -11.208 3.742 4.255 1.00 97.62 107 GLY A C 1
ATOM 828 O O . GLY A 1 107 ? -10.611 3.439 3.219 1.00 97.62 107 GLY A O 1
ATOM 829 N N . VAL A 1 108 ? -11.325 4.993 4.701 1.00 97.12 108 VAL A N 1
ATOM 830 C CA . VAL A 1 108 ? -10.692 6.149 4.058 1.00 97.12 108 VAL A CA 1
ATOM 831 C C . VAL A 1 108 ? -9.178 6.076 4.217 1.00 97.12 108 VAL A C 1
ATOM 833 O O . VAL A 1 108 ? -8.472 6.194 3.217 1.00 97.12 108 VAL A O 1
ATOM 836 N N . GLU A 1 109 ? -8.681 5.832 5.430 1.00 95.75 109 GLU A N 1
ATOM 837 C CA . GLU A 1 109 ? -7.248 5.757 5.732 1.00 95.75 109 GLU A CA 1
ATOM 838 C C . GLU A 1 109 ? -6.552 4.669 4.903 1.00 95.75 109 GLU A C 1
ATOM 840 O O . GLU A 1 109 ? -5.657 4.969 4.109 1.00 95.75 109 GLU A O 1
ATOM 845 N N . VAL A 1 110 ? -7.023 3.420 5.000 1.00 97.25 110 VAL A N 1
ATOM 846 C CA . VAL A 1 110 ? -6.408 2.269 4.319 1.00 97.25 110 VAL A CA 1
ATOM 847 C C . VAL A 1 110 ? -6.378 2.469 2.807 1.00 97.25 110 VAL A C 1
ATOM 849 O O . VAL A 1 110 ? -5.346 2.253 2.171 1.00 97.25 110 VAL A O 1
ATOM 852 N N . ARG A 1 111 ? -7.496 2.895 2.203 1.00 97.19 111 ARG A N 1
ATOM 853 C CA . ARG A 1 111 ? -7.556 3.075 0.745 1.00 97.19 111 ARG A CA 1
ATOM 854 C C . ARG A 1 111 ? -6.717 4.257 0.274 1.00 97.19 111 ARG A C 1
ATOM 856 O O . ARG A 1 111 ? -6.083 4.150 -0.776 1.00 97.19 111 ARG A O 1
ATOM 863 N N . SER A 1 112 ? -6.680 5.348 1.037 1.00 96.44 112 SER A N 1
ATOM 864 C CA . SER A 1 112 ? -5.851 6.511 0.702 1.00 96.44 112 SER A CA 1
ATOM 865 C C . SER A 1 112 ? -4.368 6.166 0.768 1.00 96.44 112 SER A C 1
ATOM 867 O O . SER A 1 112 ? -3.619 6.538 -0.129 1.00 96.44 112 SER A O 1
ATOM 869 N N . LEU A 1 113 ? -3.942 5.390 1.764 1.00 96.31 113 LEU A N 1
ATOM 870 C CA . LEU A 1 113 ? -2.553 4.951 1.870 1.00 96.31 113 LEU A CA 1
ATOM 871 C C . LEU A 1 113 ? -2.180 3.946 0.772 1.00 96.31 113 LEU A C 1
ATOM 873 O O . LEU A 1 113 ? -1.173 4.133 0.088 1.00 96.31 113 LEU A O 1
ATOM 877 N N . LEU A 1 114 ? -2.993 2.908 0.561 1.00 94.88 114 LEU A N 1
ATOM 878 C CA . LEU A 1 114 ? -2.649 1.823 -0.361 1.00 94.88 114 LEU A CA 1
ATOM 879 C C . LEU A 1 114 ? -2.762 2.240 -1.835 1.00 94.88 114 LEU A C 1
ATOM 881 O O . LEU A 1 114 ? -1.836 2.032 -2.618 1.00 94.88 114 LEU A O 1
ATOM 885 N N . PHE A 1 115 ? -3.885 2.848 -2.225 1.00 95.12 115 PHE A N 1
ATOM 886 C CA . PHE A 1 115 ? -4.111 3.261 -3.612 1.00 95.12 115 PHE A CA 1
ATOM 887 C C . PHE A 1 115 ? -3.634 4.689 -3.860 1.00 95.12 115 PHE A C 1
ATOM 889 O O . PHE A 1 115 ? -2.951 4.946 -4.848 1.00 95.12 115 PHE A O 1
ATOM 896 N N . GLY A 1 116 ? -3.977 5.612 -2.960 1.00 94.56 116 GLY A N 1
ATOM 897 C CA . GLY A 1 116 ? -3.676 7.032 -3.125 1.00 94.56 116 GLY A CA 1
ATOM 898 C C . GLY A 1 116 ? -2.186 7.348 -3.016 1.00 94.56 116 GLY A C 1
ATOM 899 O O . GLY A 1 116 ? -1.667 8.044 -3.882 1.00 94.56 116 GLY A O 1
ATOM 900 N N . ALA A 1 117 ? -1.488 6.816 -2.010 1.00 95.75 117 ALA A N 1
ATOM 901 C CA . ALA A 1 117 ? -0.070 7.100 -1.793 1.00 95.75 117 ALA A CA 1
ATOM 902 C C . ALA A 1 117 ? 0.847 6.030 -2.400 1.00 95.75 117 ALA A C 1
ATOM 904 O O . ALA A 1 117 ? 1.690 6.346 -3.240 1.00 95.75 117 ALA A O 1
ATOM 905 N N . TYR A 1 118 ? 0.690 4.766 -2.004 1.00 94.38 118 TYR A N 1
ATOM 906 C CA . TYR A 1 118 ? 1.617 3.699 -2.385 1.00 94.38 118 TYR A CA 1
ATOM 907 C C . TYR A 1 118 ? 1.555 3.373 -3.881 1.00 94.38 118 TYR A C 1
ATOM 909 O O . TYR A 1 118 ? 2.571 3.489 -4.569 1.00 94.38 118 TYR A O 1
ATOM 917 N N . LEU A 1 119 ? 0.375 3.033 -4.414 1.00 92.69 119 LEU A N 1
ATOM 918 C CA . LEU A 1 119 ? 0.240 2.701 -5.835 1.00 92.69 119 LEU A CA 1
ATOM 919 C C . LEU A 1 119 ? 0.503 3.909 -6.747 1.00 92.69 119 LEU A C 1
ATOM 921 O O . LEU A 1 119 ? 1.246 3.779 -7.717 1.00 92.69 119 LEU A O 1
ATOM 925 N N . THR A 1 120 ? -0.038 5.089 -6.429 1.00 93.44 120 THR A N 1
ATOM 926 C CA . THR A 1 120 ? 0.266 6.314 -7.192 1.00 93.44 120 THR A CA 1
ATOM 927 C C . THR A 1 120 ? 1.759 6.630 -7.171 1.00 93.44 120 THR A C 1
ATOM 929 O O . THR A 1 120 ? 2.335 6.934 -8.213 1.00 93.44 120 THR A O 1
ATOM 932 N N . GLY A 1 121 ? 2.415 6.535 -6.010 1.00 94.56 121 GLY A N 1
ATOM 933 C CA . GLY A 1 121 ? 3.859 6.729 -5.901 1.00 94.56 121 GLY A CA 1
ATOM 934 C C . GLY A 1 121 ? 4.629 5.746 -6.782 1.00 94.56 121 GLY A C 1
ATOM 935 O O . GLY A 1 121 ? 5.581 6.141 -7.453 1.00 94.56 121 GLY A O 1
ATOM 936 N N . LEU A 1 122 ? 4.184 4.489 -6.833 1.00 92.81 122 LEU A N 1
ATOM 937 C CA . LEU A 1 122 ? 4.794 3.437 -7.645 1.00 92.81 122 LEU A CA 1
ATOM 938 C C . LEU A 1 122 ? 4.628 3.720 -9.147 1.00 92.81 122 LEU A C 1
ATOM 940 O O . LEU A 1 122 ? 5.569 3.561 -9.926 1.00 92.81 122 LEU A O 1
ATOM 944 N N . GLU A 1 123 ? 3.451 4.201 -9.547 1.00 93.19 123 GLU A N 1
ATOM 945 C CA . GLU A 1 123 ? 3.160 4.640 -10.914 1.00 93.19 123 GLU A CA 1
ATOM 946 C C . GLU A 1 123 ? 4.030 5.828 -11.327 1.00 93.19 123 GLU A C 1
ATOM 948 O O . GLU A 1 123 ? 4.646 5.794 -12.394 1.00 93.19 123 GLU A O 1
ATOM 953 N N . GLN A 1 124 ? 4.130 6.854 -10.478 1.00 94.50 124 GLN A N 1
ATOM 954 C CA . GLN A 1 124 ? 4.967 8.024 -10.747 1.00 94.50 124 GLN A CA 1
ATOM 955 C C . GLN A 1 124 ? 6.455 7.674 -10.765 1.00 94.50 124 GLN A C 1
ATOM 957 O O . GLN A 1 124 ? 7.196 8.220 -11.580 1.00 94.50 124 GLN A O 1
ATOM 962 N N . TRP A 1 125 ? 6.896 6.737 -9.925 1.00 94.75 125 TRP A N 1
ATOM 963 C CA . TRP A 1 125 ? 8.265 6.232 -9.953 1.00 94.75 125 TRP A CA 1
ATOM 964 C C . TRP A 1 125 ? 8.588 5.549 -11.290 1.00 94.75 125 TRP A C 1
ATOM 966 O O . TRP A 1 125 ? 9.614 5.855 -11.901 1.00 94.75 125 TRP A O 1
ATOM 976 N N . HIS A 1 126 ? 7.687 4.693 -11.791 1.00 91.81 126 HIS A N 1
ATOM 977 C CA . HIS A 1 126 ? 7.827 4.044 -13.104 1.00 91.81 126 HIS A CA 1
ATOM 978 C C . HIS A 1 126 ? 7.789 5.053 -14.261 1.00 91.81 126 HIS A C 1
ATOM 980 O O . HIS A 1 126 ? 8.663 5.037 -15.128 1.00 91.81 126 HIS A O 1
ATOM 986 N N . MET A 1 127 ? 6.800 5.953 -14.279 1.00 91.56 127 MET A N 1
ATOM 987 C CA . MET A 1 127 ? 6.625 6.945 -15.352 1.00 91.56 127 MET A CA 1
ATOM 988 C C . MET A 1 127 ? 7.715 8.023 -15.350 1.00 91.56 127 MET A C 1
ATOM 990 O O . MET A 1 127 ? 8.107 8.501 -16.412 1.00 91.56 127 MET A O 1
ATOM 994 N N . GLY A 1 128 ? 8.222 8.383 -14.171 1.00 88.69 128 GLY A N 1
ATOM 995 C CA . GLY A 1 128 ? 9.278 9.374 -13.970 1.00 88.69 128 GLY A CA 1
ATOM 996 C C . GLY A 1 128 ? 10.687 8.865 -14.271 1.00 88.69 128 GLY A C 1
ATOM 997 O O . GLY A 1 128 ? 11.653 9.551 -13.955 1.00 88.69 128 GLY A O 1
ATOM 998 N N . GLY A 1 129 ? 10.829 7.662 -14.839 1.00 88.12 129 GLY A N 1
ATOM 999 C CA . GLY A 1 129 ? 12.129 7.103 -15.214 1.00 88.12 129 GLY A CA 1
ATOM 1000 C C . GLY A 1 129 ? 13.009 6.702 -14.029 1.00 88.12 129 GLY A C 1
ATOM 1001 O O . GLY A 1 129 ? 14.199 6.473 -14.228 1.00 88.12 129 GLY A O 1
ATOM 1002 N N . GLN A 1 130 ? 12.433 6.595 -12.825 1.00 89.81 130 GLN A N 1
ATOM 1003 C CA . GLN A 1 130 ? 13.113 6.126 -11.615 1.00 89.81 130 GLN A CA 1
ATOM 1004 C C . GLN A 1 130 ? 14.333 6.978 -11.214 1.00 89.81 130 GLN A C 1
ATOM 1006 O O . GLN A 1 130 ? 15.323 6.452 -10.712 1.00 89.81 130 GLN A O 1
ATOM 1011 N N . GLU A 1 131 ? 14.258 8.300 -11.417 1.00 92.31 131 GLU A N 1
ATOM 1012 C CA . GLU A 1 131 ? 15.332 9.249 -11.069 1.00 92.31 131 GLU A CA 1
ATOM 1013 C C . GLU A 1 131 ? 15.700 9.213 -9.573 1.00 92.31 131 GLU A C 1
ATOM 1015 O O . GLU A 1 131 ? 16.867 9.346 -9.207 1.00 92.31 131 GLU A O 1
ATOM 1020 N N . TYR A 1 132 ? 14.704 8.983 -8.712 1.00 94.06 132 TYR A N 1
ATOM 1021 C CA . TYR A 1 132 ? 14.870 8.802 -7.269 1.00 94.06 132 TYR A CA 1
ATOM 1022 C C . TYR A 1 132 ? 14.396 7.408 -6.823 1.00 94.06 132 TYR A C 1
ATOM 1024 O O . TYR A 1 132 ? 13.601 6.782 -7.531 1.00 94.06 132 TYR A O 1
ATOM 1032 N N . PRO A 1 133 ? 14.821 6.918 -5.640 1.00 93.88 133 PRO A N 1
ATOM 1033 C CA . PRO A 1 133 ? 14.280 5.691 -5.056 1.00 93.88 133 PRO A CA 1
ATOM 1034 C C . PRO A 1 133 ? 12.759 5.763 -4.870 1.00 93.88 133 PRO A C 1
ATOM 1036 O O . PRO A 1 133 ? 12.217 6.839 -4.603 1.00 93.88 133 PRO A O 1
ATOM 1039 N N . PHE A 1 134 ? 12.071 4.620 -4.950 1.00 94.38 134 PHE A N 1
ATOM 1040 C CA . PHE A 1 134 ? 10.609 4.554 -4.830 1.00 94.38 134 PHE A CA 1
ATOM 1041 C C . PHE A 1 134 ? 10.088 5.199 -3.532 1.00 94.38 134 PHE A C 1
ATOM 1043 O O . PHE A 1 134 ? 9.147 5.992 -3.581 1.00 94.38 134 PHE A O 1
ATOM 1050 N N . GLU A 1 135 ? 10.755 4.979 -2.397 1.00 95.50 135 GLU A N 1
ATOM 1051 C CA . GLU A 1 135 ? 10.440 5.635 -1.118 1.00 95.50 135 GLU A CA 1
ATOM 1052 C C . GLU A 1 135 ? 10.292 7.165 -1.229 1.00 95.50 135 GLU A C 1
ATOM 1054 O O . GLU A 1 135 ? 9.430 7.757 -0.572 1.00 95.50 135 GLU A O 1
ATOM 1059 N N . THR A 1 136 ? 11.080 7.819 -2.092 1.00 95.31 136 THR A N 1
ATOM 1060 C CA . THR A 1 136 ? 10.976 9.270 -2.321 1.00 95.31 136 THR A CA 1
ATOM 1061 C C . THR A 1 136 ? 9.631 9.636 -2.945 1.00 95.31 136 THR A C 1
ATOM 1063 O O . THR A 1 136 ? 8.989 10.595 -2.515 1.00 95.31 136 THR A O 1
ATOM 1066 N N . TYR A 1 137 ? 9.176 8.870 -3.937 1.00 95.25 137 TYR A N 1
ATOM 1067 C CA . TYR A 1 137 ? 7.881 9.082 -4.584 1.00 95.25 137 TYR A CA 1
ATOM 1068 C C . TYR A 1 137 ? 6.725 8.765 -3.636 1.00 95.25 137 TYR A C 1
ATOM 1070 O O . TYR A 1 137 ? 5.779 9.546 -3.567 1.00 95.25 137 TYR A O 1
ATOM 1078 N N . PHE A 1 138 ? 6.823 7.678 -2.863 1.00 95.62 138 PHE A N 1
ATOM 1079 C CA . PHE A 1 138 ? 5.826 7.341 -1.845 1.00 95.62 138 PHE A CA 1
ATOM 1080 C C . PHE A 1 138 ? 5.692 8.445 -0.790 1.00 95.62 138 PHE A C 1
ATOM 1082 O O . PHE A 1 138 ? 4.588 8.902 -0.504 1.00 95.62 138 PHE A O 1
ATOM 1089 N N . THR A 1 139 ? 6.818 8.923 -0.257 1.00 94.50 139 THR A N 1
ATOM 1090 C CA . THR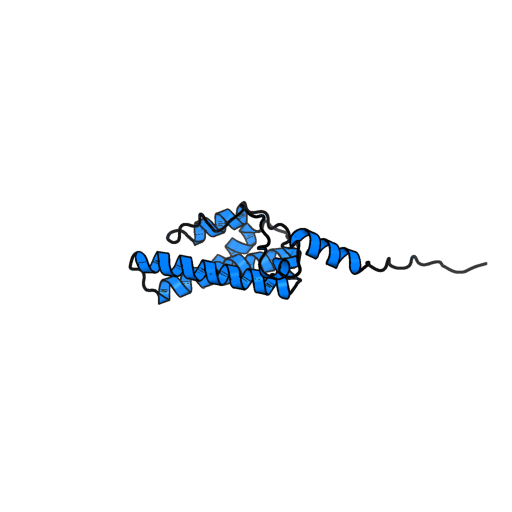 A 1 139 ? 6.829 9.992 0.751 1.00 94.50 139 THR A CA 1
ATOM 1091 C C . THR A 1 139 ? 6.206 11.272 0.203 1.00 94.50 139 THR A C 1
ATOM 1093 O O . THR A 1 139 ? 5.391 11.889 0.883 1.00 94.50 139 THR A O 1
ATOM 1096 N N . ARG A 1 140 ? 6.517 11.641 -1.047 1.0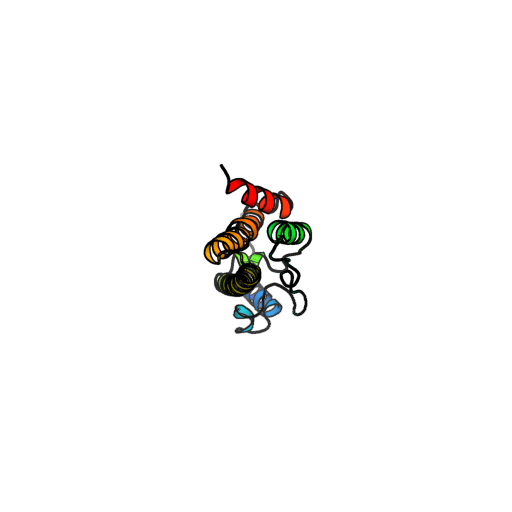0 94.00 140 ARG A N 1
ATOM 1097 C CA . ARG A 1 140 ? 5.897 12.798 -1.710 1.00 94.00 140 ARG A CA 1
ATOM 1098 C C . ARG A 1 140 ? 4.398 12.614 -1.928 1.00 94.00 140 ARG A C 1
ATOM 1100 O O . ARG A 1 140 ? 3.650 13.561 -1.712 1.00 94.00 140 ARG A O 1
ATOM 1107 N N . ALA A 1 141 ? 3.957 11.421 -2.326 1.00 92.50 141 ALA A N 1
ATOM 1108 C CA . ALA A 1 141 ? 2.539 11.123 -2.495 1.00 92.50 141 ALA A CA 1
ATOM 1109 C C . ALA A 1 141 ? 1.785 11.258 -1.161 1.00 92.50 141 ALA A C 1
ATOM 1111 O O . ALA A 1 141 ? 0.746 11.916 -1.111 1.00 92.50 141 ALA A O 1
ATOM 1112 N N . LEU A 1 142 ? 2.360 10.738 -0.071 1.00 90.88 142 LEU A N 1
ATOM 1113 C CA . LEU A 1 142 ? 1.800 10.849 1.277 1.00 90.88 142 LEU A CA 1
ATOM 1114 C C . LEU A 1 142 ? 1.644 12.309 1.726 1.00 90.88 142 LEU A C 1
ATOM 1116 O O . LEU A 1 142 ? 0.609 12.671 2.275 1.00 90.88 142 LEU A O 1
ATOM 1120 N N . THR A 1 143 ? 2.646 13.155 1.472 1.00 88.31 143 THR A N 1
ATOM 1121 C CA . THR A 1 143 ? 2.602 14.576 1.859 1.00 88.31 143 THR A CA 1
ATOM 1122 C C . THR A 1 143 ? 1.760 15.430 0.912 1.00 88.31 143 THR A C 1
ATOM 1124 O O . THR A 1 143 ? 1.238 16.450 1.330 1.00 88.31 143 THR A O 1
ATOM 1127 N N . SER A 1 144 ? 1.600 15.030 -0.355 1.00 80.81 144 SER A N 1
ATOM 1128 C CA . SER A 1 144 ? 0.811 15.788 -1.344 1.00 80.81 144 SER A CA 1
ATOM 1129 C C . SER A 1 144 ? -0.698 15.765 -1.090 1.0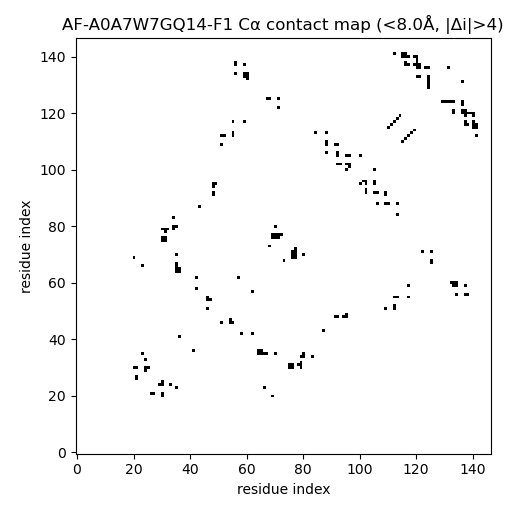0 80.81 144 SER A C 1
ATOM 1131 O O . SER A 1 144 ? -1.429 16.571 -1.657 1.00 80.81 144 SER A O 1
ATOM 1133 N N . ALA A 1 145 ? -1.163 14.838 -0.251 1.00 63.94 145 ALA A N 1
ATOM 1134 C CA . ALA A 1 145 ? -2.562 14.705 0.131 1.00 63.94 145 ALA A CA 1
ATOM 1135 C C . ALA A 1 145 ? -2.972 15.634 1.293 1.00 63.94 145 ALA A C 1
ATOM 1137 O O . ALA A 1 145 ? -4.129 15.589 1.708 1.00 63.94 145 ALA A O 1
ATOM 1138 N N . GLY A 1 146 ? -2.050 16.449 1.822 1.00 55.41 146 GLY A N 1
ATOM 1139 C CA . GLY A 1 146 ? -2.313 17.389 2.909 1.00 55.41 146 GLY A CA 1
ATOM 1140 C C . GLY A 1 146 ? -1.753 18.782 2.627 1.00 55.41 146 GLY A C 1
ATOM 1141 O O . GLY A 1 146 ? -0.558 18.994 2.805 1.00 55.41 146 GLY A O 1
ATOM 1142 N N . ASP A 1 147 ? -2.656 19.694 2.256 1.00 41.47 147 ASP A N 1
ATOM 1143 C CA . ASP A 1 147 ? -2.610 21.143 2.507 1.00 41.47 147 ASP A CA 1
ATOM 1144 C C . ASP A 1 147 ? -3.943 21.550 3.161 1.00 41.47 147 ASP A C 1
ATOM 1146 O O . ASP A 1 147 ? -5.005 21.103 2.658 1.00 41.47 147 ASP A O 1
#